Protein AF-A0A7V9CFE3-F1 (afdb_monomer_lite)

Structure (mmCIF, N/CA/C/O backbone):
data_AF-A0A7V9CFE3-F1
#
_entry.id   AF-A0A7V9CFE3-F1
#
loop_
_atom_site.group_PDB
_atom_site.id
_atom_site.type_symbol
_atom_site.label_atom_id
_atom_site.label_alt_id
_atom_site.label_comp_id
_atom_site.label_asym_id
_atom_site.label_entity_id
_atom_site.label_seq_id
_atom_site.pdbx_PDB_ins_code
_atom_site.Cartn_x
_atom_site.Cartn_y
_atom_site.Cartn_z
_atom_site.occupancy
_atom_site.B_iso_or_equiv
_atom_site.auth_seq_id
_atom_site.auth_comp_id
_atom_site.auth_asym_id
_atom_site.auth_atom_id
_atom_site.pdbx_PDB_model_num
ATOM 1 N N . MET A 1 1 ? 11.509 16.176 -9.858 1.00 66.56 1 MET A N 1
ATOM 2 C CA . MET A 1 1 ? 11.173 14.848 -9.309 1.00 66.56 1 MET A CA 1
ATOM 3 C C . MET A 1 1 ? 11.358 14.917 -7.808 1.00 66.56 1 MET A C 1
ATOM 5 O O . MET A 1 1 ? 12.400 15.408 -7.388 1.00 66.56 1 MET A O 1
ATOM 9 N N . GLY A 1 2 ? 10.345 14.510 -7.043 1.00 82.06 2 GLY A N 1
ATOM 10 C CA . GLY A 1 2 ? 10.440 14.386 -5.587 1.00 82.06 2 GLY A CA 1
ATOM 11 C C . GLY A 1 2 ? 11.293 13.182 -5.166 1.00 82.06 2 GLY A C 1
ATOM 12 O O . GLY A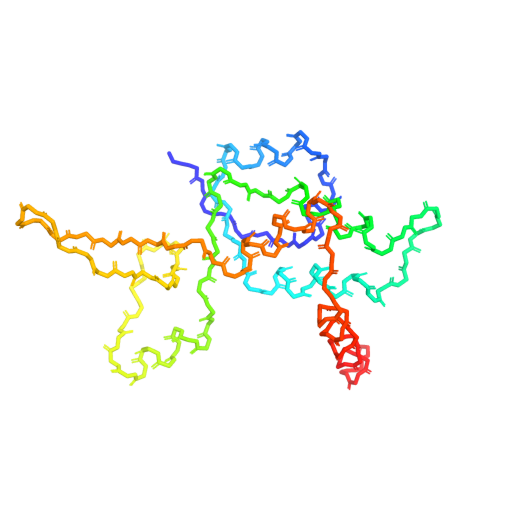 1 2 ? 11.583 12.323 -6.006 1.00 82.06 2 GLY A O 1
ATOM 13 N N . PRO A 1 3 ? 11.722 13.106 -3.897 1.00 92.44 3 PRO A N 1
ATOM 14 C CA . PRO A 1 3 ? 12.453 11.953 -3.386 1.00 92.44 3 PRO A CA 1
ATOM 15 C C . PRO A 1 3 ? 11.560 10.707 -3.341 1.00 92.44 3 PRO A C 1
ATOM 17 O O . PRO A 1 3 ? 10.391 10.776 -2.953 1.00 92.44 3 PRO A O 1
ATOM 20 N N . ILE A 1 4 ? 12.125 9.545 -3.683 1.00 93.81 4 ILE A N 1
ATOM 21 C CA . ILE A 1 4 ? 11.475 8.259 -3.412 1.00 93.81 4 ILE A CA 1
ATOM 22 C C . ILE A 1 4 ? 11.471 8.049 -1.903 1.00 93.81 4 ILE A C 1
ATOM 24 O O . ILE A 1 4 ? 12.530 8.030 -1.276 1.00 93.81 4 ILE A O 1
ATOM 28 N N . THR A 1 5 ? 10.280 7.917 -1.327 1.00 93.75 5 THR A N 1
ATOM 29 C CA . THR A 1 5 ? 10.106 7.869 0.125 1.00 93.75 5 THR A CA 1
ATOM 30 C C . THR A 1 5 ? 9.466 6.555 0.536 1.00 93.75 5 THR A C 1
ATOM 32 O O . THR A 1 5 ? 8.340 6.255 0.142 1.00 93.75 5 THR A O 1
ATOM 35 N N . LEU A 1 6 ? 10.186 5.784 1.350 1.00 92.88 6 LEU A N 1
ATOM 36 C CA . LEU A 1 6 ? 9.618 4.670 2.099 1.00 92.88 6 LEU A CA 1
ATOM 37 C C . LEU A 1 6 ? 8.982 5.213 3.381 1.00 92.88 6 LEU A C 1
ATOM 39 O O . LEU A 1 6 ? 9.578 6.049 4.059 1.00 92.88 6 LEU A O 1
ATOM 43 N N . PHE A 1 7 ? 7.791 4.730 3.712 1.00 93.12 7 PHE A N 1
ATOM 44 C CA . PHE A 1 7 ? 7.039 5.164 4.881 1.00 93.12 7 PHE A CA 1
ATOM 45 C C . PHE A 1 7 ? 6.461 3.964 5.632 1.00 93.12 7 PHE A C 1
ATOM 47 O O . PHE A 1 7 ? 6.310 2.876 5.077 1.00 93.12 7 PHE A O 1
ATOM 54 N N . ASP A 1 8 ? 6.141 4.189 6.901 1.00 93.25 8 ASP A N 1
ATOM 55 C CA . ASP A 1 8 ? 5.454 3.227 7.758 1.00 93.25 8 ASP A CA 1
ATOM 56 C C . ASP A 1 8 ? 3.945 3.516 7.808 1.00 93.25 8 ASP A C 1
ATOM 58 O O . ASP A 1 8 ? 3.521 4.658 7.609 1.00 93.25 8 ASP A O 1
ATOM 62 N N . LYS A 1 9 ? 3.112 2.518 8.128 1.00 93.38 9 LYS A N 1
ATOM 63 C CA . LYS A 1 9 ? 1.660 2.728 8.248 1.00 93.38 9 LYS A CA 1
ATOM 64 C C . LYS A 1 9 ? 1.317 3.800 9.285 1.00 93.38 9 LYS A C 1
ATOM 66 O O . LYS A 1 9 ? 0.428 4.620 9.046 1.00 93.38 9 LYS A O 1
ATOM 71 N N . SER A 1 10 ? 2.036 3.838 10.409 1.00 93.25 10 SER A N 1
ATOM 72 C CA . SER A 1 10 ? 1.801 4.826 11.468 1.00 93.25 10 SER A CA 1
ATOM 73 C C . SER A 1 10 ? 2.015 6.270 10.999 1.00 93.25 10 SER A C 1
ATOM 75 O O . SER A 1 10 ? 1.314 7.174 11.460 1.00 93.25 10 SER A O 1
ATOM 77 N N . PHE A 1 11 ? 2.911 6.489 10.028 1.00 94.69 11 PHE A N 1
ATOM 78 C CA . PHE A 1 11 ? 3.111 7.796 9.408 1.00 94.69 11 PHE A CA 1
ATOM 79 C C . PHE A 1 11 ? 1.835 8.255 8.699 1.00 94.69 11 PHE A C 1
ATOM 81 O O . PHE A 1 11 ? 1.306 9.306 9.052 1.00 94.69 11 PHE A O 1
ATOM 88 N N . LEU A 1 12 ? 1.266 7.448 7.796 1.00 93.31 12 LEU A N 1
ATOM 89 C CA . LEU A 1 12 ? 0.003 7.805 7.132 1.00 93.31 12 LEU A CA 1
ATOM 90 C C . LEU A 1 12 ? -1.160 7.944 8.120 1.00 93.31 12 LEU A C 1
ATOM 92 O O . LEU A 1 12 ? -2.005 8.821 7.960 1.00 93.31 12 LEU A O 1
ATOM 96 N N . GLN A 1 13 ? -1.202 7.127 9.175 1.00 92.31 13 GLN A N 1
ATOM 97 C CA . GLN A 1 13 ? -2.220 7.256 10.221 1.00 92.31 13 GLN A CA 1
ATOM 98 C C . GLN A 1 13 ? -2.155 8.611 10.937 1.00 92.31 13 GLN A C 1
ATOM 100 O O . GLN A 1 13 ? -3.207 9.136 11.313 1.00 92.31 13 GLN A O 1
ATOM 105 N N . SER A 1 14 ? -0.954 9.177 11.094 1.00 94.62 14 SER A N 1
ATOM 106 C CA . SER A 1 14 ? -0.747 10.482 11.729 1.00 94.62 14 SER A CA 1
ATOM 107 C C . SER A 1 14 ? -1.180 11.670 10.867 1.00 94.62 14 SER A C 1
ATOM 109 O O . SER A 1 14 ? -1.517 12.714 11.420 1.00 94.62 14 SER A O 1
ATOM 111 N N . LEU A 1 15 ? -1.216 11.505 9.541 1.00 95.12 15 LEU A N 1
ATOM 112 C CA . LEU A 1 15 ? -1.591 12.565 8.608 1.00 95.12 15 LEU A CA 1
ATOM 113 C C . LEU A 1 15 ? -3.108 12.732 8.516 1.00 95.12 15 LEU A C 1
ATOM 115 O O . LEU A 1 15 ? -3.875 11.781 8.669 1.00 95.12 15 LEU A O 1
ATOM 119 N N . SER A 1 16 ? -3.557 13.936 8.200 1.00 94.81 16 SER A N 1
ATOM 120 C CA . SER A 1 16 ? -4.868 14.186 7.600 1.00 94.81 16 SER A CA 1
ATOM 121 C C . SER A 1 16 ? -4.894 13.766 6.122 1.00 94.81 16 SER A C 1
ATOM 123 O O . SER A 1 16 ? -3.857 13.487 5.518 1.00 94.81 16 SER A O 1
ATOM 125 N N . VAL A 1 17 ? -6.089 13.724 5.521 1.00 91.62 17 VAL A N 1
ATOM 126 C CA . VAL A 1 17 ? -6.234 13.458 4.078 1.00 91.62 17 VAL A CA 1
ATOM 127 C C . VAL A 1 17 ? -5.506 14.536 3.264 1.00 91.62 17 VAL A C 1
ATOM 129 O O . VAL A 1 17 ? -4.727 14.205 2.374 1.00 91.62 17 VAL A O 1
ATOM 132 N N . ASP A 1 18 ? -5.642 15.811 3.630 1.00 93.69 18 ASP A N 1
ATOM 133 C CA . ASP A 1 18 ? -4.959 16.911 2.935 1.00 93.69 18 ASP A CA 1
ATOM 134 C C . ASP A 1 18 ? -3.429 16.811 3.041 1.00 93.69 18 ASP A C 1
ATOM 136 O O . ASP A 1 18 ? -2.716 16.997 2.056 1.00 93.69 18 ASP A O 1
ATOM 140 N N . GLU A 1 19 ? -2.893 16.464 4.214 1.00 95.06 19 GLU A N 1
ATOM 141 C CA . GLU A 1 19 ? -1.449 16.249 4.386 1.00 95.06 19 GLU A CA 1
ATOM 142 C C . GLU A 1 19 ? -0.942 15.042 3.590 1.00 95.06 19 GLU A C 1
ATOM 144 O O . GLU A 1 19 ? 0.175 15.075 3.069 1.00 95.06 19 GLU A O 1
ATOM 149 N N . SER A 1 20 ? -1.760 13.997 3.438 1.00 93.31 20 SER A N 1
ATOM 150 C CA . SER A 1 20 ? -1.409 12.849 2.598 1.00 93.31 20 SER A CA 1
ATOM 151 C C . SER A 1 20 ? -1.327 13.213 1.110 1.00 93.31 20 SER A C 1
ATOM 153 O O . SER A 1 20 ? -0.424 12.745 0.415 1.00 93.31 20 SER A O 1
ATOM 155 N N . LEU A 1 21 ? -2.181 14.132 0.640 1.00 91.69 21 LEU A N 1
ATOM 156 C CA . LEU A 1 21 ? -2.097 14.684 -0.715 1.00 91.69 21 LEU A CA 1
ATOM 157 C C . LEU A 1 21 ? -0.814 15.494 -0.910 1.00 91.69 21 LEU A C 1
ATOM 159 O O . LEU A 1 21 ? -0.162 15.377 -1.947 1.00 91.69 21 LEU A O 1
ATOM 163 N N . TRP A 1 22 ? -0.414 16.287 0.087 1.00 93.00 22 TRP A N 1
ATOM 164 C CA . TRP A 1 22 ? 0.861 17.005 0.042 1.00 93.00 22 TRP A CA 1
ATOM 165 C C . TRP A 1 22 ? 2.059 16.055 0.005 1.00 93.00 22 TRP A C 1
ATOM 167 O O . TRP A 1 22 ? 3.004 16.292 -0.749 1.00 93.00 22 TRP A O 1
ATOM 177 N N . PHE A 1 23 ? 2.013 14.965 0.772 1.00 93.38 23 PHE A N 1
ATOM 178 C CA . PHE A 1 23 ? 3.041 13.928 0.730 1.00 93.38 23 PHE A CA 1
ATOM 179 C C . PHE A 1 23 ? 3.159 13.296 -0.667 1.00 93.38 23 PHE A C 1
ATOM 181 O O . PHE A 1 23 ? 4.262 13.228 -1.208 1.00 93.38 23 PHE A O 1
ATOM 188 N N . ASP A 1 24 ? 2.038 12.914 -1.284 1.00 91.00 24 ASP A N 1
ATOM 189 C CA . ASP A 1 24 ? 1.998 12.367 -2.650 1.00 91.00 24 ASP A CA 1
ATOM 190 C C . ASP A 1 24 ? 2.395 13.403 -3.720 1.00 91.00 24 ASP A C 1
ATOM 192 O O . ASP A 1 24 ? 2.883 13.058 -4.792 1.00 91.00 24 ASP A O 1
ATOM 196 N N . HIS A 1 25 ? 2.213 14.698 -3.450 1.00 91.25 25 HIS A N 1
ATOM 197 C CA . HIS A 1 25 ? 2.622 15.761 -4.366 1.00 91.25 25 HIS A CA 1
ATOM 198 C C . HIS A 1 25 ? 4.138 16.008 -4.356 1.00 91.25 25 HIS A C 1
ATOM 200 O O . HIS A 1 25 ? 4.736 16.248 -5.407 1.00 91.25 25 HIS A O 1
ATOM 206 N N . PHE A 1 26 ? 4.766 15.983 -3.177 1.00 92.31 26 PHE A N 1
ATOM 207 C CA . PHE A 1 26 ? 6.177 16.351 -3.020 1.00 92.31 26 PHE A CA 1
ATOM 208 C C . PHE A 1 26 ? 7.147 15.168 -3.026 1.00 92.31 26 PHE A C 1
ATOM 210 O O . PHE A 1 26 ? 8.333 15.378 -3.291 1.00 92.31 26 PHE A O 1
ATOM 217 N N . SER A 1 27 ? 6.666 13.950 -2.789 1.00 92.12 27 SER A N 1
ATOM 218 C CA . SER A 1 27 ? 7.462 12.720 -2.782 1.00 92.12 27 SER A CA 1
ATOM 219 C C . SER A 1 27 ? 6.952 11.716 -3.815 1.00 92.12 27 SER A C 1
ATOM 221 O O . SER A 1 27 ? 5.875 11.870 -4.373 1.00 92.12 27 SER A O 1
ATOM 223 N N . ILE A 1 28 ? 7.745 10.675 -4.080 1.00 92.50 28 ILE A N 1
ATOM 224 C CA . ILE A 1 28 ? 7.325 9.481 -4.828 1.00 92.50 28 ILE A CA 1
ATOM 225 C C . ILE A 1 28 ? 7.179 8.349 -3.803 1.00 92.50 28 ILE A C 1
ATOM 227 O O . ILE A 1 28 ? 8.193 7.782 -3.376 1.00 92.50 28 ILE A O 1
ATOM 231 N N . PRO A 1 29 ? 5.962 8.046 -3.327 1.00 92.44 29 PRO A N 1
ATOM 232 C CA . PRO A 1 29 ? 5.771 7.058 -2.273 1.00 92.44 29 PRO A CA 1
ATOM 233 C C . PRO A 1 29 ? 6.083 5.639 -2.756 1.00 92.44 29 PRO A C 1
ATOM 235 O O . PRO A 1 29 ? 5.533 5.159 -3.747 1.00 92.44 29 PRO A O 1
ATOM 238 N N . ASN A 1 30 ? 6.964 4.951 -2.035 1.00 92.06 30 ASN A N 1
ATOM 239 C CA . ASN A 1 30 ? 7.243 3.538 -2.248 1.00 92.06 30 ASN A CA 1
ATOM 240 C C . ASN A 1 30 ? 6.314 2.698 -1.363 1.00 92.06 30 ASN A C 1
ATOM 242 O O . ASN A 1 30 ? 6.541 2.599 -0.155 1.00 92.06 30 ASN A O 1
ATOM 246 N N . ILE A 1 31 ? 5.264 2.123 -1.953 1.00 91.50 31 ILE A N 1
ATOM 247 C CA . ILE A 1 31 ? 4.259 1.364 -1.204 1.00 91.50 31 ILE A CA 1
ATOM 248 C C . ILE A 1 31 ? 4.717 -0.093 -1.101 1.00 91.50 31 ILE A C 1
ATOM 250 O O . ILE A 1 31 ? 4.615 -0.871 -2.049 1.00 91.50 31 ILE A O 1
ATOM 254 N N . CYS A 1 32 ? 5.258 -0.470 0.055 1.00 90.50 32 CYS A N 1
ATOM 255 C CA . CYS A 1 32 ? 5.768 -1.822 0.275 1.00 90.50 32 CYS A CA 1
ATOM 256 C C . CYS A 1 32 ? 4.644 -2.859 0.442 1.00 90.50 32 CYS A C 1
ATOM 258 O O . CYS A 1 32 ? 3.651 -2.563 1.104 1.00 90.50 32 CYS A O 1
ATOM 260 N N . PRO A 1 33 ? 4.840 -4.116 -0.008 1.00 89.06 33 PRO A N 1
ATOM 261 C CA . PRO A 1 33 ? 3.909 -5.225 0.231 1.00 89.06 33 PRO A CA 1
ATOM 262 C C . PRO A 1 33 ? 3.458 -5.351 1.694 1.00 89.06 33 PRO A C 1
ATOM 264 O O . PRO A 1 33 ? 2.286 -5.591 1.972 1.00 89.06 33 PRO A O 1
ATOM 267 N N . LEU A 1 34 ? 4.371 -5.113 2.645 1.00 90.38 34 LEU A N 1
ATOM 268 C CA . LEU A 1 34 ? 4.071 -5.191 4.075 1.00 90.38 34 LEU A CA 1
ATOM 269 C C . LEU A 1 34 ? 3.017 -4.166 4.524 1.00 90.38 34 LEU A C 1
ATOM 271 O O . LEU A 1 34 ? 2.200 -4.494 5.376 1.00 90.38 34 LEU A O 1
ATOM 275 N N . PHE A 1 35 ? 2.976 -2.972 3.922 1.00 92.31 35 PHE A N 1
ATOM 276 C CA . PHE A 1 35 ? 1.967 -1.954 4.232 1.00 92.31 35 PHE A CA 1
ATOM 277 C C . PHE A 1 35 ? 0.547 -2.448 3.923 1.00 92.31 35 PHE A C 1
ATOM 279 O O . PHE A 1 35 ? -0.370 -2.220 4.715 1.00 92.31 35 PHE A O 1
ATOM 286 N N . TYR A 1 36 ? 0.363 -3.180 2.817 1.00 89.56 36 TYR A N 1
ATOM 287 C CA . TYR A 1 36 ? -0.929 -3.769 2.450 1.00 89.56 36 TYR A CA 1
ATOM 288 C C . TYR A 1 36 ? -1.385 -4.791 3.486 1.00 89.56 36 TYR A C 1
ATOM 290 O O . TYR A 1 36 ? -2.521 -4.749 3.953 1.00 89.56 36 TYR A O 1
ATOM 298 N N . VAL A 1 37 ? -0.476 -5.685 3.875 1.00 90.25 37 VAL A N 1
ATOM 299 C CA . VAL A 1 37 ? -0.758 -6.741 4.850 1.00 90.25 37 VAL A CA 1
ATOM 300 C C . VAL A 1 37 ? -1.040 -6.154 6.231 1.00 90.25 37 VAL A C 1
ATOM 302 O O . VAL A 1 37 ? -1.980 -6.568 6.905 1.00 90.25 37 VAL A O 1
ATOM 305 N N . GLU A 1 38 ? -0.266 -5.156 6.648 1.00 91.94 38 GLU A N 1
ATOM 306 C CA . GLU A 1 38 ? -0.428 -4.515 7.948 1.00 91.94 38 GLU A CA 1
ATOM 307 C C . GLU A 1 38 ? -1.710 -3.677 8.037 1.00 91.94 38 GLU A C 1
ATOM 309 O O . GLU A 1 38 ? -2.337 -3.612 9.097 1.00 91.94 38 GLU A O 1
ATOM 314 N N . THR A 1 39 ? -2.100 -3.035 6.934 1.00 93.38 39 THR A N 1
ATOM 315 C CA . THR A 1 39 ? -3.377 -2.324 6.809 1.00 93.38 39 THR A CA 1
ATOM 316 C C . THR A 1 39 ? -4.536 -3.314 6.844 1.00 93.38 39 THR A C 1
ATOM 318 O O . THR A 1 39 ? -5.462 -3.148 7.631 1.00 93.38 39 THR A O 1
ATOM 321 N N . LEU A 1 40 ? -4.447 -4.411 6.087 1.00 93.00 40 LEU A N 1
ATOM 322 C CA . LEU A 1 40 ? -5.459 -5.465 6.093 1.00 93.00 40 LEU A CA 1
ATOM 323 C C . LEU A 1 40 ? -5.638 -6.089 7.484 1.00 93.00 40 LEU A C 1
ATOM 325 O O . LEU A 1 40 ? -6.759 -6.331 7.926 1.00 93.00 40 LEU A O 1
ATOM 329 N N . ALA A 1 41 ? -4.541 -6.312 8.206 1.00 92.75 41 ALA A N 1
ATOM 330 C CA . ALA A 1 41 ? -4.558 -6.874 9.551 1.00 92.75 41 ALA A CA 1
ATOM 331 C C . ALA A 1 41 ? -5.271 -5.990 10.589 1.00 92.75 41 ALA A C 1
ATOM 333 O O . ALA A 1 41 ? -5.578 -6.466 11.689 1.00 92.75 41 ALA A O 1
ATOM 334 N N . ASP A 1 42 ? -5.514 -4.708 10.306 1.00 92.69 42 ASP A N 1
ATOM 335 C CA . ASP A 1 42 ? -6.311 -3.846 11.182 1.00 92.69 42 ASP A CA 1
ATOM 336 C C . ASP A 1 42 ? -7.813 -4.204 11.141 1.00 92.69 42 ASP A C 1
ATOM 338 O O . ASP A 1 42 ? -8.518 -3.876 12.095 1.00 92.69 42 ASP A O 1
ATOM 342 N N . LEU A 1 43 ? -8.273 -5.007 10.163 1.00 92.44 43 LEU A N 1
ATOM 343 C CA . LEU A 1 43 ? -9.629 -5.583 10.152 1.00 92.44 43 LEU A CA 1
ATOM 344 C C . LEU A 1 43 ? -9.938 -6.483 11.356 1.00 92.44 43 LEU A C 1
ATOM 346 O O . LEU A 1 43 ? -11.101 -6.714 11.645 1.00 92.44 43 LEU A O 1
ATOM 350 N N . GLU A 1 44 ? -8.920 -7.005 12.040 1.00 92.00 44 GLU A N 1
ATOM 351 C CA . GLU A 1 44 ? -9.066 -7.901 13.200 1.00 92.00 44 GLU A CA 1
ATOM 352 C C . GLU A 1 44 ? -8.403 -7.311 14.460 1.00 92.00 44 GLU A C 1
ATOM 354 O O . GLU A 1 44 ? -8.191 -7.995 15.460 1.00 92.00 44 GLU A O 1
ATOM 359 N N . LYS A 1 45 ? -8.046 -6.019 14.434 1.00 87.94 45 LYS A N 1
ATOM 360 C CA . LYS A 1 45 ? -7.472 -5.312 15.586 1.00 87.94 45 LYS A CA 1
ATOM 361 C C . LYS A 1 45 ? -8.579 -4.659 16.408 1.00 87.94 45 LYS A C 1
ATOM 363 O O . LYS A 1 45 ? -9.531 -4.127 15.848 1.00 87.94 45 LYS A O 1
ATOM 368 N N . SER A 1 46 ? -8.457 -4.642 17.734 1.00 81.50 46 SER A N 1
ATOM 369 C CA . SER A 1 46 ? -9.343 -3.824 18.571 1.00 81.50 46 SER A CA 1
ATOM 370 C C . SER A 1 46 ? -9.150 -2.340 18.241 1.00 81.50 46 SER A C 1
ATOM 372 O O . SER A 1 46 ? -8.026 -1.831 18.300 1.00 81.50 46 SER A O 1
ATOM 374 N N . VAL A 1 47 ? -10.237 -1.652 17.909 1.00 80.06 47 VAL A N 1
ATOM 375 C CA . VAL A 1 47 ? -10.231 -0.231 17.538 1.00 80.06 47 VAL A CA 1
ATOM 376 C C . VAL A 1 47 ? -10.589 0.666 18.721 1.00 80.06 47 VAL A C 1
ATOM 378 O O . VAL A 1 47 ? -11.090 0.201 19.745 1.00 80.06 47 VAL A O 1
ATOM 381 N N . ARG A 1 48 ? -10.288 1.964 18.596 1.00 73.69 48 ARG A N 1
ATOM 382 C CA . ARG A 1 48 ? -10.685 2.978 19.586 1.00 73.69 48 ARG A CA 1
ATOM 383 C C . ARG A 1 48 ? -12.215 3.076 19.652 1.00 73.69 48 ARG A C 1
ATOM 385 O O . ARG A 1 48 ? -12.894 2.807 18.662 1.00 73.69 48 ARG A O 1
ATOM 392 N N . GLU A 1 49 ? -12.743 3.478 20.808 1.00 74.81 49 GLU A N 1
ATOM 393 C CA . GLU A 1 49 ? -14.188 3.623 21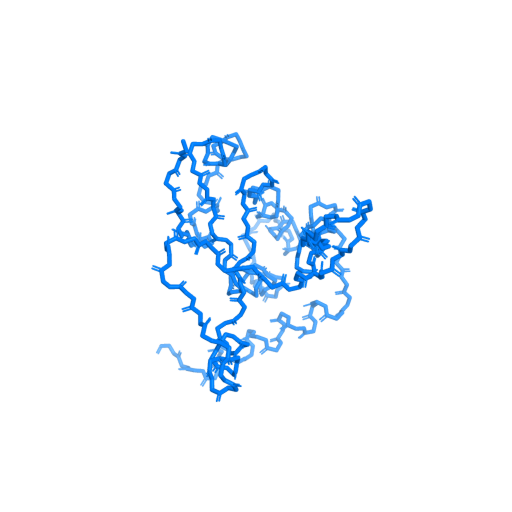.019 1.00 74.81 49 GLU A CA 1
ATOM 394 C C . GLU A 1 49 ? -14.839 4.488 19.925 1.00 74.81 49 GLU A C 1
ATOM 396 O O . GLU A 1 49 ? -14.347 5.565 19.586 1.00 74.81 49 GLU A O 1
ATOM 401 N N . GLY A 1 50 ? -15.953 4.002 19.368 1.00 78.19 50 GLY A N 1
ATOM 402 C CA . GLY A 1 50 ? -16.769 4.735 18.394 1.00 78.19 50 GLY A CA 1
ATOM 403 C C . GLY A 1 50 ? -16.438 4.506 16.916 1.00 78.19 50 GLY A C 1
ATOM 404 O O . GLY A 1 50 ? -17.064 5.147 16.074 1.00 78.19 50 GLY A O 1
ATOM 405 N N . ARG A 1 51 ? -15.503 3.608 16.575 1.00 83.88 51 ARG A N 1
ATOM 406 C CA . ARG A 1 51 ? -15.202 3.229 15.181 1.00 83.88 51 ARG A CA 1
ATOM 407 C C . ARG A 1 51 ? -15.309 1.728 14.959 1.00 83.88 51 ARG A C 1
ATOM 409 O O . ARG A 1 51 ? -15.195 0.953 15.904 1.00 83.88 51 ARG A O 1
ATOM 416 N N . THR A 1 52 ? -15.515 1.325 13.710 1.00 89.94 52 THR A N 1
ATOM 417 C CA . THR A 1 52 ? -15.390 -0.074 13.285 1.00 89.94 52 THR A CA 1
ATOM 418 C C . THR A 1 52 ? -14.010 -0.335 12.678 1.00 89.94 52 THR A C 1
ATOM 420 O O . THR A 1 52 ? -13.292 0.585 12.285 1.00 89.94 52 THR A O 1
ATOM 423 N N . GLN A 1 53 ? -13.624 -1.605 12.600 1.00 91.94 53 GLN A N 1
ATOM 424 C CA . GLN A 1 53 ? -12.356 -2.033 12.004 1.00 91.94 53 GLN A CA 1
ATOM 425 C C . GLN A 1 53 ? -12.270 -1.664 10.515 1.00 91.94 53 GLN A C 1
ATOM 427 O O . GLN A 1 53 ? -11.240 -1.209 10.029 1.00 91.94 53 GLN A O 1
ATOM 432 N N . GLU A 1 54 ? -13.391 -1.777 9.810 1.00 91.75 54 GLU A N 1
ATOM 433 C CA . GLU A 1 54 ? -13.552 -1.403 8.404 1.00 91.75 54 GLU A CA 1
ATOM 434 C C . GLU A 1 54 ? -13.367 0.098 8.201 1.00 91.75 54 GLU A C 1
ATOM 436 O O . GLU A 1 54 ? -12.756 0.516 7.222 1.00 91.75 54 GLU A O 1
ATOM 441 N N . GLN A 1 55 ? -13.874 0.912 9.133 1.00 91.19 55 GLN A N 1
ATOM 442 C CA . GLN A 1 55 ? -13.689 2.359 9.089 1.00 91.19 55 GLN A CA 1
ATOM 443 C C . GLN A 1 55 ? -12.218 2.735 9.267 1.00 91.19 55 GLN A C 1
ATOM 445 O O . GLN A 1 55 ? -11.731 3.597 8.545 1.00 91.19 55 GLN A O 1
ATOM 450 N N . GLU A 1 56 ? -11.489 2.081 10.176 1.00 91.25 56 GLU A N 1
ATOM 451 C CA . GLU A 1 56 ? -10.048 2.321 10.333 1.00 91.25 56 GLU A CA 1
ATOM 452 C C . GLU A 1 56 ? -9.270 1.974 9.059 1.00 91.25 56 GLU A C 1
ATOM 454 O O . GLU A 1 56 ? -8.491 2.793 8.570 1.00 91.25 56 GLU A O 1
ATOM 459 N N . VAL A 1 57 ? -9.527 0.803 8.471 1.00 93.38 57 VAL A N 1
ATOM 460 C CA . VAL A 1 57 ? -8.872 0.401 7.217 1.00 93.38 57 VAL A CA 1
ATOM 461 C C . VAL A 1 57 ? -9.251 1.331 6.063 1.00 93.38 57 VAL A C 1
ATOM 463 O O . VAL A 1 57 ? -8.378 1.733 5.296 1.00 93.38 57 VAL A O 1
ATOM 466 N N . GLY A 1 58 ? -10.519 1.736 5.972 1.00 92.69 58 GLY A N 1
ATOM 467 C CA . GLY A 1 58 ? -10.994 2.690 4.971 1.00 92.69 58 GLY A CA 1
ATOM 468 C C . GLY A 1 58 ? -10.309 4.054 5.077 1.00 92.69 58 GLY A C 1
ATOM 469 O O . GLY A 1 58 ? -9.867 4.586 4.065 1.00 92.69 58 GLY A O 1
ATOM 470 N N . ILE A 1 59 ? -10.130 4.582 6.293 1.00 91.88 59 ILE A N 1
ATOM 471 C CA . ILE A 1 59 ? -9.424 5.853 6.532 1.00 91.88 59 ILE A CA 1
ATOM 472 C C . ILE A 1 59 ? -7.955 5.759 6.100 1.00 91.88 59 ILE A C 1
ATOM 474 O O . ILE A 1 59 ? -7.419 6.696 5.511 1.00 91.88 59 ILE A O 1
ATOM 478 N N . ILE A 1 60 ? -7.277 4.646 6.392 1.00 93.31 60 ILE A N 1
ATOM 479 C CA . ILE A 1 60 ? -5.886 4.442 5.956 1.00 93.31 60 ILE A CA 1
ATOM 480 C C . ILE A 1 60 ? -5.824 4.357 4.428 1.00 93.31 60 ILE A C 1
ATOM 482 O O . ILE A 1 60 ? -4.948 4.964 3.810 1.00 93.31 60 ILE A O 1
ATOM 486 N N . ALA A 1 61 ? -6.776 3.652 3.815 1.00 92.50 61 ALA A N 1
ATOM 487 C CA . ALA A 1 61 ? -6.878 3.538 2.369 1.00 92.50 61 ALA A CA 1
ATOM 488 C C . ALA A 1 61 ? -7.143 4.890 1.692 1.00 92.50 61 ALA A C 1
ATOM 490 O O . ALA A 1 61 ? -6.557 5.171 0.651 1.00 92.50 61 ALA A O 1
ATOM 491 N N . GLU A 1 62 ? -7.959 5.753 2.295 1.00 91.62 62 GLU A N 1
ATOM 492 C CA . GLU A 1 62 ? -8.235 7.108 1.803 1.00 91.62 62 GLU A CA 1
ATOM 493 C C . GLU A 1 62 ? -6.993 8.009 1.837 1.00 91.62 62 GLU A C 1
ATOM 495 O O . GLU A 1 62 ? -6.762 8.776 0.908 1.00 91.62 62 GLU A O 1
ATOM 500 N N . LYS A 1 63 ? -6.149 7.871 2.865 1.00 92.19 63 LYS A N 1
ATOM 501 C CA . LYS A 1 63 ? -4.876 8.606 2.987 1.00 92.19 63 LYS A CA 1
ATOM 502 C C . LYS A 1 63 ? -3.738 8.009 2.158 1.00 92.19 63 LYS A C 1
ATOM 504 O O . LYS A 1 63 ? -2.615 8.507 2.202 1.00 92.19 63 LYS A O 1
ATOM 509 N N . THR A 1 64 ? -3.969 6.889 1.478 1.00 88.56 64 THR A N 1
ATOM 510 C CA . THR A 1 64 ? -2.908 6.223 0.723 1.00 88.56 64 THR A CA 1
ATOM 511 C C . THR A 1 64 ? -2.646 6.980 -0.580 1.00 88.56 64 THR A C 1
ATOM 513 O O . THR A 1 64 ? -3.595 7.256 -1.310 1.00 88.56 64 THR A O 1
ATOM 516 N N . PRO A 1 65 ? -1.380 7.311 -0.895 1.00 82.38 65 PRO A N 1
ATOM 517 C CA . PRO A 1 65 ? -1.018 8.002 -2.130 1.00 82.38 65 PRO A CA 1
ATOM 518 C C . PRO A 1 65 ? -1.499 7.286 -3.397 1.00 82.38 65 PRO A C 1
ATOM 520 O O . PRO A 1 65 ? -1.346 6.069 -3.509 1.00 82.38 65 PRO A O 1
ATOM 523 N N . VAL A 1 66 ? -2.026 8.039 -4.368 1.00 74.56 66 VAL A N 1
ATOM 524 C CA . VAL A 1 66 ? -2.605 7.492 -5.616 1.00 74.56 66 VAL A CA 1
ATOM 525 C C . VAL A 1 66 ? -2.045 8.125 -6.893 1.00 74.56 66 VAL A C 1
ATOM 527 O O . VAL A 1 66 ? -2.172 7.527 -7.958 1.00 74.56 66 VAL A O 1
ATOM 530 N N . MET A 1 67 ? -1.432 9.314 -6.828 1.00 69.62 67 MET A N 1
ATOM 531 C CA . MET A 1 67 ? -0.936 10.034 -8.009 1.00 69.62 67 MET A CA 1
ATOM 532 C C . MET A 1 67 ? 0.484 9.635 -8.404 1.00 69.62 67 MET A C 1
ATOM 534 O O . MET A 1 67 ? 0.740 9.429 -9.591 1.00 69.62 67 MET A O 1
ATOM 538 N N . HIS A 1 68 ? 1.411 9.544 -7.446 1.00 72.25 68 HIS A N 1
ATOM 539 C CA . HIS A 1 68 ? 2.827 9.277 -7.732 1.00 72.25 68 HIS A CA 1
ATOM 540 C C . HIS A 1 68 ? 3.375 8.040 -7.013 1.00 72.25 68 HIS A C 1
ATOM 542 O O . HIS A 1 68 ? 4.537 7.683 -7.215 1.00 72.25 68 HIS A O 1
ATOM 548 N N . GLY A 1 69 ? 2.560 7.375 -6.191 1.00 74.44 69 GLY A N 1
ATOM 549 C CA . GLY A 1 69 ? 2.932 6.135 -5.519 1.00 74.44 69 GLY A CA 1
ATOM 550 C C . GLY A 1 69 ? 3.070 4.957 -6.484 1.00 74.44 69 GLY A C 1
ATOM 551 O O . GLY A 1 69 ? 2.300 4.827 -7.434 1.00 74.44 69 GLY A O 1
ATOM 552 N N . ALA A 1 70 ? 4.034 4.071 -6.225 1.00 78.25 70 ALA A N 1
ATOM 553 C CA . ALA A 1 70 ? 4.156 2.800 -6.937 1.00 78.25 70 ALA A CA 1
ATOM 554 C C . ALA A 1 70 ? 4.244 1.629 -5.945 1.00 78.25 70 ALA A C 1
ATOM 556 O O . ALA A 1 70 ? 4.996 1.726 -4.967 1.00 78.25 70 ALA A O 1
ATOM 557 N N . PRO A 1 71 ? 3.513 0.520 -6.183 1.00 86.69 71 PRO A N 1
ATOM 558 C CA . PRO A 1 71 ? 3.674 -0.692 -5.396 1.00 86.69 71 PRO A CA 1
ATOM 559 C C . PRO A 1 71 ? 5.053 -1.296 -5.666 1.00 86.69 71 PRO A C 1
ATOM 561 O O . PRO A 1 71 ? 5.417 -1.564 -6.815 1.00 86.69 71 PRO A O 1
ATOM 564 N N . CYS A 1 72 ? 5.816 -1.521 -4.600 1.00 89.94 72 CYS A N 1
ATOM 565 C CA . CYS A 1 72 ? 7.086 -2.226 -4.689 1.00 89.94 72 CYS A CA 1
ATOM 566 C C . CYS A 1 72 ? 6.837 -3.705 -4.988 1.00 89.94 72 CYS A C 1
ATOM 568 O O . CYS A 1 72 ? 5.977 -4.334 -4.368 1.00 89.94 72 CYS A O 1
ATOM 570 N N . ALA A 1 73 ? 7.623 -4.279 -5.894 1.00 89.50 73 ALA A N 1
ATOM 571 C CA . ALA A 1 73 ? 7.626 -5.714 -6.131 1.00 89.50 73 ALA A CA 1
ATOM 572 C C . ALA A 1 73 ? 7.976 -6.485 -4.847 1.00 89.50 73 ALA A C 1
ATOM 574 O O . ALA A 1 73 ? 8.789 -6.039 -4.032 1.00 89.50 73 ALA A O 1
ATOM 575 N N . ASP A 1 74 ? 7.390 -7.672 -4.684 1.00 90.44 74 ASP A N 1
ATOM 576 C CA . ASP A 1 74 ? 7.712 -8.522 -3.546 1.00 90.44 74 ASP A CA 1
ATOM 577 C C . ASP A 1 74 ? 9.167 -9.011 -3.601 1.00 90.44 74 ASP A C 1
ATOM 579 O O . ASP A 1 74 ? 9.685 -9.442 -4.636 1.00 90.44 74 ASP A O 1
ATOM 583 N N . HIS A 1 75 ? 9.830 -8.947 -2.450 1.00 91.75 75 HIS A N 1
ATOM 584 C CA . HIS A 1 75 ? 11.235 -9.298 -2.318 1.00 91.75 75 HIS A CA 1
ATOM 585 C C . HIS A 1 75 ? 11.524 -10.759 -2.682 1.00 91.75 75 HIS A C 1
ATOM 587 O O . HIS A 1 75 ? 12.553 -11.023 -3.300 1.00 91.75 75 HIS A O 1
ATOM 593 N N . VAL A 1 76 ? 10.624 -11.703 -2.377 1.00 92.75 76 VAL A N 1
ATOM 594 C CA . VAL A 1 76 ? 10.817 -13.118 -2.724 1.00 92.75 76 VAL A CA 1
ATOM 595 C C . VAL A 1 76 ? 10.788 -13.283 -4.237 1.00 92.75 76 VAL A C 1
ATOM 597 O O . VAL A 1 76 ? 11.643 -13.973 -4.790 1.00 92.75 76 VAL A O 1
ATOM 600 N N . GLN A 1 77 ? 9.864 -12.607 -4.926 1.00 90.44 77 GLN A N 1
ATOM 601 C CA . GLN A 1 77 ? 9.819 -12.620 -6.391 1.00 90.44 77 GLN A CA 1
ATOM 602 C C . GLN A 1 77 ? 11.100 -12.048 -7.004 1.00 90.44 77 GLN A C 1
ATOM 604 O O . GLN A 1 77 ? 11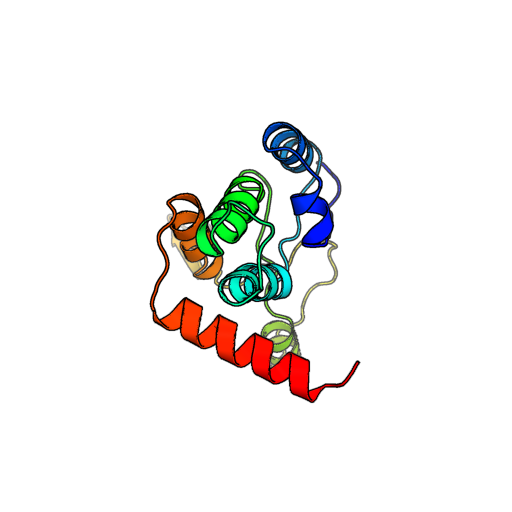.650 -12.638 -7.935 1.00 90.44 77 GLN A O 1
ATOM 609 N N . MET A 1 78 ? 11.604 -10.937 -6.461 1.00 92.12 78 MET A N 1
ATOM 610 C CA . MET A 1 78 ? 12.870 -10.340 -6.892 1.00 92.12 78 MET A CA 1
ATOM 611 C C . MET A 1 78 ? 14.061 -11.280 -6.665 1.00 92.12 78 MET A C 1
ATOM 613 O O . MET A 1 78 ? 14.867 -11.468 -7.573 1.00 92.12 78 MET A O 1
ATOM 617 N N . CYS A 1 79 ? 14.151 -11.918 -5.494 1.00 94.25 79 CYS A N 1
ATOM 618 C CA . CYS A 1 79 ? 15.206 -12.881 -5.179 1.00 94.25 79 CYS A CA 1
ATOM 619 C C . CYS A 1 79 ? 15.152 -14.115 -6.087 1.00 94.25 79 CYS A C 1
ATOM 621 O O . CYS A 1 79 ? 16.182 -14.533 -6.609 1.00 94.25 79 CYS A O 1
ATOM 623 N N . ILE A 1 80 ? 13.964 -14.686 -6.309 1.00 94.00 80 ILE A N 1
ATOM 624 C CA . ILE A 1 80 ? 13.784 -15.817 -7.229 1.00 94.00 80 ILE A CA 1
ATOM 625 C C . ILE A 1 80 ? 14.194 -15.410 -8.646 1.00 94.00 80 ILE A C 1
ATOM 627 O O . ILE A 1 80 ? 14.920 -16.150 -9.305 1.00 94.00 80 ILE A O 1
ATOM 631 N N . GLY A 1 81 ? 13.771 -14.230 -9.107 1.00 91.94 81 GLY A N 1
ATOM 632 C CA . GLY A 1 81 ? 14.165 -13.690 -10.406 1.00 91.94 81 GLY A CA 1
ATOM 633 C C . GLY A 1 81 ? 15.682 -13.584 -10.550 1.00 91.94 81 GLY A C 1
ATOM 634 O O . GLY A 1 81 ? 16.232 -14.089 -11.529 1.00 91.94 81 GLY A O 1
ATOM 635 N N . ASP A 1 82 ? 16.363 -13.014 -9.553 1.00 94.00 82 ASP A N 1
ATOM 636 C CA . ASP A 1 82 ? 17.823 -12.883 -9.554 1.00 94.00 82 ASP A CA 1
ATOM 637 C C . ASP A 1 82 ? 18.526 -14.248 -9.617 1.00 94.00 82 ASP A C 1
ATOM 639 O O . ASP A 1 82 ? 19.421 -14.442 -10.445 1.00 94.00 82 ASP A O 1
ATOM 643 N N . LEU A 1 83 ? 18.057 -15.225 -8.827 1.00 95.69 83 LEU A N 1
ATOM 644 C CA . LEU A 1 83 ? 18.561 -16.605 -8.841 1.00 95.69 83 LEU A CA 1
ATOM 645 C C . LEU A 1 83 ? 18.353 -17.300 -10.194 1.00 95.69 83 LEU A C 1
ATOM 647 O O . LEU A 1 83 ? 19.179 -18.117 -10.599 1.00 95.69 83 LEU A O 1
ATOM 651 N N . LEU A 1 84 ? 17.281 -16.961 -10.913 1.00 95.94 84 LEU A N 1
ATOM 652 C CA . LEU A 1 84 ? 16.998 -17.445 -12.268 1.00 95.94 84 LEU A CA 1
ATOM 653 C C . LEU A 1 84 ? 17.748 -16.661 -13.365 1.00 95.94 84 LEU A C 1
ATOM 655 O O . LEU A 1 84 ? 17.559 -16.929 -14.550 1.00 95.94 84 LEU A O 1
ATOM 659 N N . GLY A 1 85 ? 18.616 -15.713 -12.994 1.00 94.12 85 GLY A N 1
ATOM 660 C CA . GLY A 1 85 ? 19.442 -14.925 -13.914 1.00 94.12 85 GLY A CA 1
ATOM 661 C C . GLY A 1 85 ? 18.835 -13.581 -14.328 1.00 94.12 85 GLY A C 1
ATOM 662 O O . GLY A 1 85 ? 19.452 -12.840 -15.097 1.00 94.12 85 GLY A O 1
ATOM 663 N N . HIS A 1 86 ? 17.661 -13.222 -13.807 1.00 90.88 86 HIS A N 1
ATOM 664 C CA . HIS A 1 86 ? 17.027 -11.923 -14.017 1.00 90.88 86 HIS A CA 1
ATOM 665 C C . HIS A 1 86 ? 17.476 -10.930 -12.943 1.00 90.88 86 HIS A C 1
ATOM 667 O O . HIS A 1 86 ? 16.777 -10.693 -11.961 1.00 90.88 86 HIS A O 1
ATOM 673 N N . ARG A 1 87 ? 18.663 -10.347 -13.139 1.00 91.19 87 ARG A N 1
ATOM 674 C CA . ARG A 1 87 ? 19.238 -9.359 -12.217 1.00 91.19 87 ARG A CA 1
ATOM 675 C C . ARG A 1 87 ? 18.284 -8.199 -11.942 1.00 91.19 87 ARG A C 1
ATOM 677 O O . ARG A 1 87 ? 17.772 -7.589 -12.881 1.00 91.19 87 ARG A O 1
ATOM 684 N N . VAL A 1 88 ? 18.144 -7.833 -10.669 1.00 89.94 88 VAL A N 1
ATOM 685 C CA . VAL A 1 88 ? 17.439 -6.610 -10.263 1.00 89.94 88 VAL A CA 1
ATOM 686 C C . VAL A 1 88 ? 18.416 -5.428 -10.320 1.00 89.94 88 VAL A C 1
ATOM 688 O O . VAL A 1 88 ? 19.402 -5.411 -9.580 1.00 89.94 88 VAL A O 1
ATOM 691 N N . PRO A 1 89 ? 18.208 -4.446 -11.214 1.00 89.31 89 PRO A N 1
ATOM 692 C CA . PRO A 1 89 ? 19.137 -3.337 -11.372 1.00 89.31 89 PRO A CA 1
ATOM 693 C C . PRO A 1 89 ? 19.047 -2.358 -10.191 1.00 89.31 89 PRO A C 1
ATOM 695 O O . PRO A 1 89 ? 17.968 -1.908 -9.817 1.00 89.31 89 PRO A O 1
ATOM 698 N N . MET A 1 90 ? 20.198 -1.966 -9.639 1.00 89.62 90 MET A N 1
ATOM 699 C CA . MET A 1 90 ? 20.298 -1.010 -8.525 1.00 89.62 90 MET A CA 1
ATOM 700 C C . MET A 1 90 ? 20.310 0.444 -9.026 1.00 89.62 90 MET A C 1
ATOM 702 O O . MET A 1 90 ? 21.250 1.195 -8.780 1.00 89.62 90 MET A O 1
ATOM 706 N N . THR A 1 91 ? 19.279 0.843 -9.776 1.00 92.19 91 THR A N 1
ATOM 707 C CA . THR A 1 91 ? 19.174 2.173 -10.418 1.00 92.19 91 THR A CA 1
ATOM 708 C C . THR A 1 91 ? 18.511 3.236 -9.540 1.00 92.19 91 THR A C 1
ATOM 710 O O . THR A 1 91 ? 18.293 4.357 -9.995 1.00 92.19 91 THR A O 1
ATOM 713 N N . GLY A 1 92 ? 18.173 2.903 -8.291 1.00 87.69 92 GLY A N 1
ATOM 714 C CA . GLY A 1 92 ? 17.472 3.810 -7.378 1.00 87.69 92 GLY A CA 1
ATOM 715 C C . GLY A 1 92 ? 16.008 4.056 -7.752 1.00 87.69 92 GLY A C 1
ATOM 716 O O . GLY A 1 92 ? 15.430 5.034 -7.301 1.00 87.69 92 GLY A O 1
ATOM 717 N N . GLN A 1 93 ? 15.414 3.200 -8.585 1.00 90.00 93 GLN A N 1
ATOM 718 C CA . GLN A 1 93 ? 13.995 3.237 -8.947 1.00 90.00 93 GLN A CA 1
ATOM 719 C C . GLN A 1 93 ? 13.205 2.241 -8.094 1.00 90.00 93 GLN A C 1
ATOM 721 O O . GLN A 1 9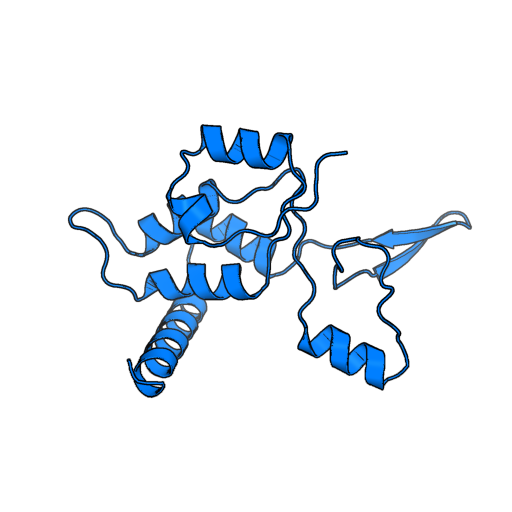3 ? 13.769 1.254 -7.624 1.00 90.00 93 GLN A O 1
ATOM 726 N N . ILE A 1 94 ? 11.900 2.472 -7.926 1.00 90.62 94 ILE A N 1
ATOM 727 C CA . ILE A 1 94 ? 11.005 1.495 -7.291 1.00 90.62 94 ILE A CA 1
ATOM 728 C C . ILE A 1 94 ? 10.840 0.306 -8.253 1.00 90.62 94 ILE A C 1
ATOM 730 O O . ILE A 1 94 ? 10.394 0.514 -9.386 1.00 90.62 94 ILE A O 1
ATOM 734 N N . PRO A 1 95 ? 11.195 -0.928 -7.854 1.00 90.31 95 PRO A N 1
ATOM 735 C CA . PRO A 1 95 ? 10.917 -2.112 -8.657 1.00 90.31 95 PRO A CA 1
ATOM 736 C C . PRO A 1 95 ? 9.408 -2.358 -8.719 1.00 90.31 95 PRO A C 1
ATOM 738 O O . PRO A 1 95 ? 8.761 -2.424 -7.679 1.00 90.31 95 PRO A O 1
ATOM 741 N N . VAL A 1 96 ? 8.853 -2.531 -9.919 1.00 87.44 96 VAL A N 1
ATOM 742 C CA . VAL A 1 96 ? 7.416 -2.778 -10.129 1.00 87.44 96 VAL A CA 1
ATOM 743 C C . VAL A 1 96 ? 7.220 -4.123 -10.828 1.00 87.44 96 VAL A C 1
ATOM 745 O O . VAL A 1 96 ? 7.886 -4.418 -11.824 1.00 87.44 96 VAL A O 1
ATOM 748 N N . ALA A 1 97 ? 6.306 -4.944 -10.311 1.00 84.81 97 ALA A N 1
ATOM 749 C CA . ALA A 1 97 ? 5.962 -6.249 -10.876 1.00 84.81 97 ALA A CA 1
ATOM 750 C C . ALA A 1 97 ? 4.849 -6.155 -11.944 1.00 84.81 97 ALA A C 1
ATOM 752 O O . ALA A 1 97 ? 4.178 -5.137 -12.086 1.00 84.81 97 ALA A O 1
ATOM 753 N N . GLY A 1 98 ? 4.638 -7.231 -12.711 1.00 83.06 98 GLY A N 1
ATOM 754 C CA . GLY A 1 98 ? 3.480 -7.352 -13.615 1.00 83.06 98 GLY A CA 1
ATOM 755 C C . GLY A 1 98 ? 3.591 -6.623 -14.961 1.00 83.06 98 GLY A C 1
ATOM 756 O O . GLY A 1 98 ? 2.605 -6.530 -15.693 1.00 83.06 98 GLY A O 1
ATOM 757 N N . GLY A 1 99 ? 4.778 -6.130 -15.322 1.00 84.88 99 GLY A N 1
ATOM 758 C CA . GLY A 1 99 ? 5.016 -5.498 -16.619 1.00 84.88 99 GLY A CA 1
ATOM 759 C C . GLY A 1 99 ? 4.859 -6.481 -17.784 1.00 84.88 99 GLY A C 1
ATOM 760 O O . GLY A 1 99 ? 5.582 -7.472 -17.881 1.00 84.88 99 GLY A O 1
ATOM 761 N N . ARG A 1 100 ? 3.943 -6.187 -18.711 1.00 84.62 100 ARG A N 1
ATOM 762 C CA . ARG A 1 100 ? 3.742 -6.953 -19.947 1.00 84.62 100 ARG A CA 1
ATOM 763 C C . ARG A 1 100 ? 4.386 -6.240 -21.129 1.00 84.62 100 ARG A C 1
ATOM 765 O O . ARG A 1 100 ? 4.028 -5.107 -21.448 1.00 84.62 100 ARG A O 1
ATOM 772 N N . LEU A 1 101 ? 5.282 -6.933 -21.828 1.00 83.94 101 LEU A N 1
ATOM 773 C CA . LEU A 1 101 ? 5.851 -6.449 -23.084 1.00 83.94 101 LEU A CA 1
ATOM 774 C C . LEU A 1 101 ? 4.769 -6.386 -24.165 1.00 83.94 101 LEU A C 1
ATOM 776 O O . LEU A 1 101 ? 4.112 -7.383 -24.466 1.00 83.94 101 LEU A O 1
ATOM 780 N N . VAL A 1 102 ? 4.610 -5.217 -24.775 1.00 87.31 102 VAL A N 1
ATOM 781 C CA . VAL A 1 102 ? 3.703 -4.994 -25.902 1.00 87.31 102 VAL A CA 1
ATOM 782 C C . VAL A 1 102 ? 4.484 -4.451 -27.091 1.00 87.31 102 VAL A C 1
ATOM 784 O O . VAL A 1 102 ? 5.414 -3.659 -26.938 1.00 87.31 102 VAL A O 1
ATOM 787 N N . LYS A 1 103 ? 4.109 -4.878 -28.297 1.00 88.19 103 LYS A N 1
ATOM 788 C CA . LYS A 1 103 ? 4.633 -4.327 -29.549 1.00 88.19 103 LYS A CA 1
ATOM 789 C C . LYS A 1 103 ? 3.491 -3.683 -30.317 1.00 88.19 103 LYS A C 1
ATOM 791 O O . LYS A 1 103 ? 2.477 -4.331 -30.5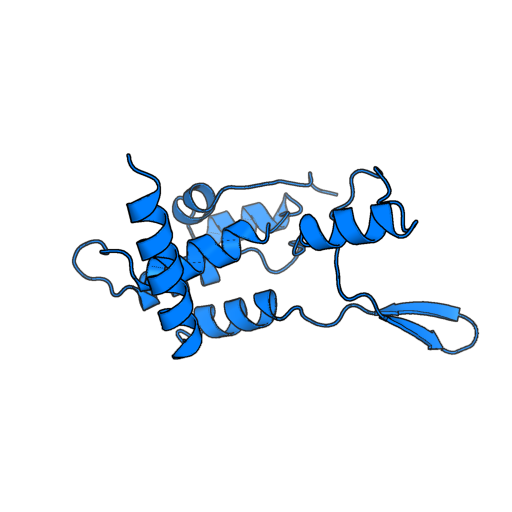52 1.00 88.19 103 LYS A O 1
ATOM 796 N N . SER A 1 104 ? 3.660 -2.428 -30.716 1.00 84.88 104 SER A N 1
ATOM 797 C CA . SER A 1 104 ? 2.699 -1.719 -31.565 1.00 84.88 104 SER A CA 1
ATOM 798 C C . SER A 1 104 ? 3.436 -0.768 -32.502 1.00 84.88 104 SER A C 1
ATOM 800 O O . SER A 1 104 ? 4.359 -0.069 -32.081 1.00 84.88 104 SER A O 1
ATOM 802 N N . GLY A 1 105 ? 3.082 -0.781 -33.790 1.00 80.88 105 GLY A N 1
ATOM 803 C CA . GLY A 1 105 ? 3.673 0.111 -34.796 1.00 80.88 105 GLY A CA 1
ATOM 804 C C . GLY A 1 105 ? 5.205 0.045 -34.892 1.00 80.88 105 GLY A C 1
ATOM 805 O O . GLY A 1 105 ? 5.850 1.071 -35.077 1.00 80.88 105 GLY A O 1
ATOM 806 N N . GLY A 1 106 ? 5.806 -1.135 -34.690 1.00 87.06 106 GLY A N 1
ATOM 807 C CA . GLY A 1 106 ? 7.264 -1.324 -34.727 1.00 87.06 106 GLY A CA 1
ATOM 808 C C . GLY A 1 106 ? 8.020 -0.878 -33.467 1.00 87.06 106 GLY A C 1
ATOM 809 O O . GLY A 1 106 ? 9.233 -1.060 -33.399 1.00 87.06 106 GLY A O 1
ATOM 810 N N . LYS A 1 107 ? 7.332 -0.346 -32.448 1.00 85.31 107 LYS A N 1
ATOM 811 C CA . LYS A 1 107 ? 7.924 0.020 -31.152 1.00 85.31 107 LYS A CA 1
ATOM 812 C C . LYS A 1 107 ? 7.581 -1.027 -30.092 1.00 85.31 107 LYS A C 1
ATOM 814 O O . LYS A 1 107 ? 6.478 -1.574 -30.090 1.00 85.31 107 LYS A O 1
ATOM 819 N N . SER A 1 108 ? 8.533 -1.299 -29.200 1.00 87.50 108 SER A N 1
ATOM 820 C CA . SER A 1 108 ? 8.314 -2.134 -28.013 1.00 87.50 108 SER A CA 1
ATOM 821 C C . SER A 1 108 ? 8.093 -1.231 -26.802 1.00 87.50 108 SER A C 1
ATOM 823 O O . SER A 1 108 ? 8.813 -0.250 -26.633 1.00 87.50 108 SER A O 1
ATOM 825 N N . GLY A 1 109 ? 7.105 -1.557 -25.978 1.00 87.00 109 GLY A N 1
ATOM 826 C CA . GLY A 1 109 ? 6.817 -0.888 -24.713 1.00 87.00 109 GLY A CA 1
ATOM 827 C C . GLY A 1 109 ? 6.482 -1.903 -23.625 1.00 87.00 109 GLY A C 1
ATOM 828 O O . GLY A 1 109 ? 6.324 -3.093 -23.903 1.00 87.00 109 GLY A O 1
ATOM 829 N N . ILE A 1 110 ? 6.369 -1.429 -22.389 1.00 84.94 110 ILE A N 1
ATOM 830 C CA . ILE A 1 110 ? 5.909 -2.225 -21.249 1.00 84.94 110 ILE A CA 1
ATOM 831 C C . ILE A 1 110 ? 4.621 -1.584 -20.744 1.00 84.94 110 ILE A C 1
ATOM 833 O O . ILE A 1 110 ? 4.574 -0.375 -20.534 1.00 84.94 110 ILE A O 1
ATOM 837 N N . VAL A 1 111 ? 3.579 -2.393 -20.583 1.00 85.50 111 VAL A N 1
ATOM 838 C CA . VAL A 1 111 ? 2.313 -1.984 -19.970 1.00 85.50 111 VAL A CA 1
ATOM 839 C C . VAL A 1 111 ? 2.219 -2.640 -18.607 1.00 85.50 111 VAL A C 1
ATOM 841 O O . VAL A 1 111 ? 2.368 -3.857 -18.500 1.00 85.50 111 VAL A O 1
ATOM 844 N N . PHE A 1 112 ? 1.946 -1.836 -17.589 1.00 83.06 112 PHE A N 1
ATOM 845 C CA . PHE A 1 112 ? 1.605 -2.308 -16.256 1.00 83.06 112 PHE A CA 1
ATOM 846 C C . PHE A 1 112 ? 0.090 -2.230 -16.114 1.00 83.06 112 PHE A C 1
ATOM 848 O O . PHE A 1 112 ? -0.504 -1.185 -16.377 1.00 83.06 112 PHE A O 1
ATOM 855 N N . ASN A 1 113 ? -0.529 -3.352 -15.764 1.00 81.25 113 ASN A N 1
ATOM 856 C CA . ASN A 1 113 ? -1.921 -3.340 -15.336 1.00 81.25 113 ASN A CA 1
ATOM 85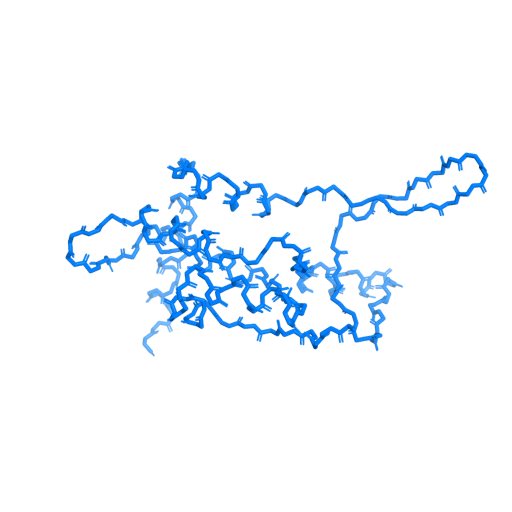7 C C . ASN A 1 113 ? -1.983 -2.910 -13.867 1.00 81.25 113 ASN A C 1
ATOM 859 O O . ASN A 1 113 ? -0.977 -2.979 -13.158 1.00 81.25 113 ASN A O 1
ATOM 863 N N . GLU A 1 114 ? -3.166 -2.501 -13.418 1.00 78.19 114 GLU A N 1
ATOM 864 C CA . GLU A 1 114 ? -3.422 -2.286 -11.997 1.00 78.19 114 GLU A CA 1
ATOM 865 C C . GLU A 1 114 ? -3.090 -3.561 -11.207 1.00 78.19 114 GLU A C 1
ATOM 867 O O . GLU A 1 114 ? -3.418 -4.673 -11.636 1.00 78.19 114 GLU A O 1
ATOM 872 N N . SER A 1 115 ? -2.369 -3.406 -10.094 1.00 80.06 115 SER A N 1
ATOM 873 C CA . SER A 1 115 ? -1.990 -4.546 -9.263 1.00 80.06 115 SER A CA 1
ATOM 874 C C . SER A 1 115 ? -3.181 -5.003 -8.408 1.00 80.06 115 SER A C 1
ATOM 876 O O . SER A 1 115 ? -4.037 -4.179 -8.069 1.00 80.06 115 SER A O 1
ATOM 878 N N . PRO A 1 116 ? -3.251 -6.289 -8.013 1.00 82.88 116 PRO A N 1
ATOM 879 C CA . PRO A 1 116 ? -4.302 -6.778 -7.115 1.00 82.88 116 PRO A CA 1
ATOM 880 C C . PRO A 1 116 ? -4.406 -5.975 -5.811 1.00 82.88 116 PRO A C 1
ATOM 882 O O . PRO A 1 116 ? -5.489 -5.794 -5.259 1.00 82.88 116 PRO A O 1
ATOM 885 N N . GLU A 1 117 ? -3.273 -5.480 -5.322 1.00 81.75 117 GLU A N 1
ATOM 886 C CA . GLU A 1 117 ? -3.179 -4.672 -4.117 1.00 81.75 117 GLU A CA 1
ATOM 887 C C . GLU A 1 117 ? -3.766 -3.266 -4.304 1.00 81.75 117 GLU A C 1
ATOM 889 O O . GLU A 1 117 ? -4.468 -2.772 -3.420 1.00 81.75 117 GLU A O 1
ATOM 894 N N . ALA A 1 118 ? -3.528 -2.633 -5.458 1.00 81.25 118 ALA A N 1
ATOM 895 C CA . ALA A 1 118 ? -4.147 -1.355 -5.808 1.00 81.25 118 ALA A CA 1
ATOM 896 C C . ALA A 1 118 ? -5.675 -1.493 -5.945 1.00 81.25 118 ALA A C 1
ATOM 898 O O . ALA A 1 118 ? -6.423 -0.685 -5.387 1.00 81.25 118 ALA A O 1
ATOM 899 N N . GLU A 1 119 ? -6.143 -2.578 -6.573 1.00 87.12 119 GLU A N 1
ATOM 900 C CA . GLU A 1 119 ? -7.573 -2.886 -6.667 1.00 87.12 119 GLU A CA 1
ATOM 901 C C . GLU A 1 119 ? -8.198 -3.071 -5.271 1.00 87.12 119 GLU A C 1
ATOM 903 O O . GLU A 1 119 ? -9.270 -2.530 -4.983 1.00 87.12 119 GLU A O 1
ATOM 908 N N . ALA A 1 120 ? -7.517 -3.796 -4.373 1.00 87.12 120 ALA A N 1
ATOM 909 C CA . ALA A 1 120 ? -7.965 -3.980 -2.995 1.00 87.12 120 ALA A CA 1
ATOM 910 C C . ALA A 1 120 ? -8.099 -2.640 -2.255 1.00 87.12 120 ALA A C 1
ATOM 912 O O . ALA A 1 120 ? -9.146 -2.378 -1.665 1.00 87.12 120 ALA A O 1
ATOM 913 N N . PHE A 1 121 ? -7.111 -1.746 -2.367 1.00 86.00 121 PHE A N 1
ATOM 914 C CA . PHE A 1 121 ? -7.181 -0.408 -1.769 1.00 86.00 121 PHE A CA 1
ATOM 915 C C . PHE A 1 121 ? -8.351 0.420 -2.306 1.00 86.00 121 PHE A C 1
ATOM 917 O O . PHE A 1 121 ? -9.076 1.034 -1.523 1.00 86.00 121 PHE A O 1
ATOM 924 N N . SER A 1 122 ? -8.607 0.381 -3.616 1.00 87.62 122 SER A N 1
ATOM 925 C CA . SER A 1 122 ? -9.775 1.044 -4.212 1.00 87.62 122 SER A CA 1
ATOM 926 C C . SER A 1 122 ? -11.105 0.513 -3.651 1.00 87.62 122 SER A C 1
ATOM 928 O O . SER A 1 122 ? -12.083 1.254 -3.499 1.00 87.62 122 SER A O 1
ATOM 930 N N . ARG A 1 123 ? -11.192 -0.785 -3.327 1.00 92.06 123 ARG A N 1
ATOM 931 C CA . ARG A 1 123 ? -12.364 -1.357 -2.637 1.00 92.06 123 ARG A CA 1
ATOM 932 C C . ARG A 1 123 ? -12.449 -0.879 -1.188 1.00 92.06 123 ARG A C 1
ATOM 934 O O . ARG A 1 123 ? -13.519 -0.444 -0.763 1.00 92.06 123 ARG A O 1
ATOM 941 N N . TRP A 1 124 ? -11.335 -0.879 -0.460 1.00 93.00 124 TRP A N 1
ATOM 942 C CA . TRP A 1 124 ? -11.290 -0.457 0.943 1.00 93.00 124 TRP A CA 1
ATOM 943 C C . TRP A 1 124 ? -11.654 1.019 1.123 1.00 93.00 124 TRP A C 1
ATOM 945 O O . TRP A 1 124 ? -12.409 1.344 2.036 1.00 93.00 124 TRP A O 1
ATOM 955 N N . GLN A 1 125 ? -11.232 1.895 0.204 1.00 89.06 125 GLN A N 1
ATOM 956 C CA . GLN A 1 125 ? -11.658 3.303 0.152 1.00 89.06 125 GLN A CA 1
ATOM 957 C C . GLN A 1 125 ? -13.183 3.456 0.048 1.00 89.06 125 GLN A C 1
ATOM 959 O O . GLN A 1 125 ? -13.759 4.411 0.559 1.00 89.06 125 GLN A O 1
ATOM 964 N N . ARG A 1 126 ? -13.865 2.497 -0.588 1.00 91.00 126 ARG A N 1
ATOM 965 C CA . ARG A 1 126 ? -15.332 2.454 -0.706 1.00 91.00 126 ARG A CA 1
ATOM 966 C C . ARG A 1 126 ? -16.006 1.690 0.438 1.00 91.00 126 ARG A C 1
ATOM 968 O O . ARG A 1 126 ? -17.208 1.438 0.370 1.00 91.00 126 ARG A O 1
ATOM 975 N N . GLY A 1 127 ? -15.250 1.282 1.457 1.00 89.69 127 GLY A N 1
ATOM 976 C CA . GLY A 1 127 ? -15.740 0.469 2.569 1.00 89.69 127 GLY A CA 1
ATOM 977 C C . GLY A 1 127 ? -16.135 -0.956 2.166 1.00 89.69 127 GLY A C 1
ATOM 978 O O . GLY A 1 127 ? -16.928 -1.593 2.858 1.00 89.69 127 GLY A O 1
ATOM 979 N N . GLN A 1 128 ? -15.633 -1.451 1.033 1.00 93.25 128 GLN A N 1
ATOM 980 C CA . GLN A 1 128 ? -15.947 -2.779 0.511 1.00 93.25 128 GLN A CA 1
ATOM 981 C C . GLN A 1 128 ? -14.835 -3.758 0.885 1.00 93.25 128 GLN A C 1
ATOM 983 O O . GLN A 1 128 ? -13.699 -3.610 0.440 1.00 93.25 128 GLN A O 1
ATOM 988 N N . PHE A 1 129 ? -15.187 -4.777 1.668 1.00 93.44 129 PHE A N 1
ATOM 989 C CA . PHE A 1 129 ? -14.257 -5.789 2.166 1.00 93.44 129 PHE A CA 1
ATOM 990 C C . PHE A 1 129 ? -14.748 -7.184 1.805 1.00 93.44 129 PHE A C 1
ATOM 992 O O . PHE A 1 129 ? -15.941 -7.478 1.906 1.00 93.44 129 PHE A O 1
ATOM 999 N N . LEU A 1 130 ? -13.828 -8.051 1.395 1.00 92.88 130 LEU A N 1
ATOM 1000 C CA . LEU A 1 130 ? -14.126 -9.438 1.057 1.00 92.88 130 LEU A CA 1
ATOM 1001 C C . LEU A 1 130 ? -14.003 -10.344 2.290 1.00 92.88 130 LEU A C 1
ATOM 1003 O O . LEU A 1 130 ? -13.146 -10.151 3.150 1.00 92.88 130 LEU A O 1
ATOM 1007 N N . ASP A 1 131 ? -14.778 -11.428 2.341 1.00 90.69 131 ASP A N 1
ATOM 1008 C CA . ASP A 1 131 ? -14.667 -12.404 3.440 1.00 90.69 131 ASP A CA 1
ATOM 1009 C C . ASP A 1 131 ? -13.275 -13.046 3.522 1.00 90.69 131 ASP A C 1
ATOM 1011 O O . ASP A 1 131 ? -12.793 -13.398 4.601 1.00 90.69 131 ASP A O 1
ATOM 1015 N N . ILE A 1 132 ? -12.613 -13.212 2.373 1.00 90.19 132 ILE A N 1
ATOM 1016 C CA . ILE A 1 132 ? -11.254 -13.754 2.312 1.00 90.19 132 ILE A CA 1
ATOM 1017 C C . ILE A 1 132 ? -10.238 -12.806 2.964 1.00 90.19 132 ILE A C 1
ATOM 1019 O O . ILE A 1 132 ? -9.320 -13.267 3.634 1.00 90.19 132 ILE A O 1
ATOM 1023 N N . GLU A 1 133 ? -10.444 -11.494 2.843 1.00 91.75 133 GLU A N 1
ATOM 1024 C CA . GLU A 1 133 ? -9.584 -10.457 3.419 1.00 91.75 133 GLU A CA 1
ATOM 1025 C C . GLU A 1 133 ? -9.632 -10.502 4.955 1.00 91.75 133 GLU A C 1
ATOM 1027 O O . GLU A 1 133 ? -8.588 -10.464 5.604 1.00 91.75 133 GLU A O 1
ATOM 1032 N N . ARG A 1 134 ? -10.812 -10.737 5.548 1.00 91.06 134 ARG A N 1
ATOM 1033 C CA . ARG A 1 134 ? -10.935 -10.981 7.000 1.00 91.06 134 ARG A CA 1
ATOM 1034 C C . ARG A 1 134 ? -10.239 -12.255 7.452 1.00 91.06 134 ARG A C 1
ATOM 1036 O O . ARG A 1 134 ? -9.567 -12.272 8.480 1.00 91.06 134 ARG A O 1
ATOM 1043 N N . LYS A 1 135 ? -10.372 -13.342 6.682 1.00 92.00 135 LYS A N 1
ATOM 1044 C CA . LYS A 1 135 ? -9.676 -14.602 6.991 1.00 92.00 135 LYS A CA 1
ATOM 1045 C C . LYS A 1 135 ? -8.161 -14.397 7.006 1.00 92.00 135 LYS A C 1
ATOM 1047 O O . LYS A 1 135 ? -7.510 -14.879 7.927 1.00 92.00 135 LYS A O 1
ATOM 1052 N N . PHE A 1 136 ? -7.622 -13.658 6.035 1.00 91.50 136 PHE A N 1
ATOM 1053 C CA . PHE A 1 136 ? -6.205 -13.299 6.007 1.00 91.50 136 PHE A CA 1
ATOM 1054 C C . PHE A 1 136 ? -5.801 -12.429 7.200 1.00 91.50 136 PHE A C 1
ATOM 1056 O O . PHE A 1 136 ? -4.809 -12.743 7.856 1.00 91.50 136 PHE A O 1
ATOM 1063 N N . ALA A 1 137 ? -6.583 -11.395 7.526 1.00 93.06 137 ALA A N 1
ATOM 1064 C CA . ALA A 1 137 ? -6.327 -10.533 8.680 1.00 93.06 137 ALA A CA 1
ATOM 1065 C C . ALA A 1 137 ? -6.250 -11.330 9.992 1.00 93.06 137 ALA A C 1
ATOM 1067 O O . ALA A 1 137 ? -5.339 -11.117 10.795 1.00 93.06 137 ALA A O 1
ATOM 1068 N N . ARG A 1 138 ? -7.154 -12.301 10.176 1.00 92.75 138 ARG A N 1
ATOM 1069 C CA . ARG A 1 138 ? -7.174 -13.159 11.364 1.00 92.75 138 ARG A CA 1
ATOM 1070 C C . ARG A 1 138 ? -5.930 -14.037 11.442 1.00 92.75 138 ARG A C 1
ATOM 1072 O O . ARG A 1 138 ? -5.249 -14.016 12.461 1.00 92.75 138 ARG A O 1
ATOM 1079 N N . VAL A 1 139 ? -5.602 -14.747 10.360 1.00 92.38 139 VAL A N 1
ATOM 1080 C CA . VAL A 1 139 ? -4.404 -15.606 10.296 1.00 92.38 139 VAL A CA 1
ATOM 1081 C C . VAL A 1 139 ? -3.138 -14.799 10.579 1.00 92.38 139 VAL A C 1
ATOM 1083 O O . VAL A 1 139 ? -2.266 -15.249 11.319 1.00 92.38 139 VAL A O 1
ATOM 1086 N N . TRP A 1 140 ? -3.043 -13.584 10.038 1.00 91.44 140 TRP A N 1
ATOM 1087 C CA . TRP A 1 140 ? -1.911 -12.699 10.296 1.00 91.44 140 TRP A CA 1
ATOM 1088 C C . TRP A 1 140 ? -1.795 -12.317 11.776 1.00 91.44 140 TRP A C 1
ATOM 1090 O O . TRP A 1 140 ? -0.715 -12.399 12.360 1.00 91.44 140 TRP A O 1
ATOM 1100 N N . ARG A 1 141 ? -2.903 -11.925 12.416 1.00 89.94 141 ARG A N 1
ATOM 1101 C CA . ARG A 1 141 ? -2.914 -11.582 13.848 1.00 89.94 141 ARG A CA 1
ATOM 1102 C C . ARG A 1 141 ? -2.587 -12.780 14.732 1.00 89.94 141 ARG A C 1
ATOM 1104 O O . ARG A 1 141 ? -1.806 -12.632 15.668 1.00 89.94 141 ARG A O 1
ATOM 1111 N N . GLU A 1 142 ? -3.125 -13.953 14.416 1.00 91.19 142 GLU A N 1
ATOM 1112 C CA . GLU A 1 142 ? -2.786 -15.206 15.097 1.00 91.19 142 GLU A CA 1
ATOM 1113 C C . GLU A 1 142 ? -1.282 -15.495 14.990 1.00 91.19 142 GLU A C 1
ATOM 1115 O O . GLU A 1 142 ? -0.640 -15.771 16.003 1.00 91.19 142 GLU A O 1
ATOM 1120 N N . ALA A 1 143 ? -0.687 -15.338 13.804 1.00 88.81 143 ALA A N 1
ATOM 1121 C CA . ALA A 1 143 ? 0.752 -15.508 13.615 1.00 88.81 143 ALA A CA 1
ATOM 1122 C C . ALA A 1 143 ? 1.577 -14.533 14.477 1.00 88.81 143 ALA A C 1
ATOM 1124 O O . ALA A 1 143 ? 2.568 -14.943 15.077 1.00 88.81 143 ALA A O 1
ATOM 1125 N N . LEU A 1 144 ? 1.145 -13.274 14.618 1.00 86.75 144 LEU A N 1
ATOM 1126 C CA . LEU A 1 144 ? 1.813 -12.305 15.498 1.00 86.75 144 LEU A CA 1
ATOM 1127 C C . LEU A 1 144 ? 1.775 -12.724 16.974 1.00 86.75 144 LEU A C 1
ATOM 1129 O O . LEU A 1 144 ? 2.765 -12.551 17.676 1.00 86.75 144 LEU A O 1
ATOM 1133 N N . THR A 1 145 ? 0.675 -13.315 17.451 1.00 85.62 145 THR A N 1
ATOM 1134 C CA . THR A 1 145 ? 0.606 -13.799 18.845 1.00 85.62 145 THR A CA 1
ATOM 1135 C C . THR A 1 145 ? 1.560 -14.962 19.127 1.00 85.62 145 THR A C 1
ATOM 1137 O O . THR A 1 145 ? 1.994 -15.135 20.264 1.00 85.62 145 THR A O 1
ATOM 1140 N N . GLN A 1 146 ? 1.928 -15.734 18.101 1.00 84.00 146 GLN A N 1
ATOM 1141 C CA . GLN A 1 146 ? 2.859 -16.861 18.221 1.00 84.00 146 GLN A CA 1
ATOM 1142 C C . GLN A 1 146 ? 4.331 -16.428 18.261 1.00 84.00 146 GLN A C 1
ATOM 1144 O O . GLN A 1 146 ? 5.181 -17.221 18.660 1.00 84.00 146 GLN A O 1
ATOM 1149 N N . LEU A 1 147 ? 4.638 -15.186 17.875 1.00 77.25 147 LEU A N 1
ATOM 1150 C CA . LEU A 1 147 ? 6.005 -14.658 17.845 1.00 77.25 147 LEU A CA 1
ATOM 1151 C C . LEU A 1 147 ? 6.485 -14.109 19.202 1.00 77.25 147 LEU A C 1
ATOM 1153 O O . LEU A 1 147 ? 7.663 -13.787 19.332 1.00 77.25 147 LEU A O 1
ATOM 1157 N N . GLY A 1 148 ? 5.617 -14.091 20.221 1.00 62.78 148 GLY A N 1
ATOM 1158 C CA . GLY A 1 148 ? 5.918 -13.541 21.546 1.00 62.78 148 GLY A CA 1
ATOM 1159 C C . GLY A 1 148 ? 5.977 -12.002 21.566 1.00 62.78 148 GLY A C 1
ATOM 1160 O O . GLY A 1 148 ? 5.983 -11.377 20.505 1.00 62.78 148 GLY A O 1
ATOM 1161 N N . PRO A 1 149 ? 5.939 -11.378 22.758 1.00 56.84 149 PRO A N 1
ATOM 1162 C CA . PRO A 1 149 ? 6.216 -9.950 22.914 1.00 56.84 149 PRO A CA 1
ATOM 1163 C C . PRO A 1 149 ? 7.681 -9.597 22.623 1.00 56.84 149 PRO A C 1
ATOM 1165 O O . PRO A 1 149 ? 8.564 -10.452 22.872 1.00 56.84 149 PRO A O 1
#

Foldseek 3Di:
DAEEDEDDLVVLVPDDLVVLVVCLVRYQYEAEPVNLLVLLLLQVDDDDPPDHSLRSSLRSLSSHRDPRYAYADDPVVQVVCVVVVNHDDPPSDRHHPQWDWDDDPNDIDTDHDQDPSNVQSVCSNVSHDDPVSSVSSVVVVVVVVVVPD

Sequence (149 aa):
MGPITLFDKSFLQSLSVDESLWFDHFSIPNICPLFYVETLADLEKSVREGRTQEQEVGIIAEKTPVMHGAPCADHVQMCIGDLLGHRVPMTGQIPVAGGRLVKSGGKSGIVFNESPEAEAFSRWQRGQFLDIERKFARVWREALTQLGP

pLDDT: mean 88.48, std 6.48, range [56.84, 95.94]

Secondary structure (DSSP, 8-state):
-PPEEE--HHHHHHS-HHHHHHHHHHSEEEE-HHHHHHHHGGGGSPPPTT--HHHHHHHHHHTS--SS-EEPPPHHHHHHHHHTT-----SSSPP---EEEEEETTEEEEEEPPPHHHHHHHHHHTT---HHHHHHHHHHHHHHHHT--

Radius of gyration: 17.39 Å; chains: 1; bounding box: 37×34×58 Å